Protein AF-A0A328RB94-F1 (afdb_monomer_lite)

Structure (mmCIF, N/CA/C/O backbone):
data_AF-A0A328RB94-F1
#
_entry.id   AF-A0A328RB94-F1
#
loop_
_atom_site.group_PDB
_atom_site.id
_atom_site.type_symbol
_atom_site.label_atom_id
_atom_site.label_alt_id
_atom_site.label_comp_id
_atom_site.label_asym_id
_atom_site.label_entity_id
_atom_site.label_seq_id
_atom_site.pdbx_PDB_ins_code
_atom_site.Cartn_x
_atom_site.Cartn_y
_atom_site.Cartn_z
_atom_site.occupancy
_atom_site.B_iso_or_equiv
_atom_site.auth_seq_id
_atom_site.auth_comp_id
_atom_site.auth_asym_id
_atom_site.auth_atom_id
_atom_site.pdbx_PDB_model_num
ATOM 1 N N . MET A 1 1 ? 29.620 -1.634 -15.155 1.00 72.38 1 MET A N 1
ATOM 2 C CA . MET A 1 1 ? 28.703 -1.106 -16.197 1.00 72.38 1 MET A CA 1
ATOM 3 C C . MET A 1 1 ? 28.059 -2.265 -16.939 1.00 72.38 1 MET A C 1
ATOM 5 O O . MET A 1 1 ? 28.656 -3.328 -17.018 1.00 72.38 1 MET A O 1
ATOM 9 N N . ALA A 1 2 ? 26.841 -2.088 -17.453 1.00 86.38 2 ALA A N 1
ATOM 10 C CA . ALA A 1 2 ? 26.249 -3.065 -18.361 1.00 86.38 2 ALA A CA 1
ATOM 11 C C . ALA A 1 2 ? 26.854 -2.904 -19.758 1.00 86.38 2 ALA A C 1
ATOM 13 O O . ALA A 1 2 ? 26.728 -1.837 -20.358 1.00 86.38 2 ALA A O 1
ATOM 14 N N . ASN A 1 3 ? 27.468 -3.961 -20.285 1.00 92.81 3 ASN A N 1
ATOM 15 C CA . ASN A 1 3 ? 28.155 -3.897 -21.577 1.00 92.81 3 ASN A CA 1
ATOM 16 C C . ASN A 1 3 ? 27.224 -4.268 -22.745 1.00 92.81 3 ASN A C 1
ATOM 18 O O . ASN A 1 3 ? 27.320 -3.693 -23.826 1.00 92.81 3 ASN A O 1
ATOM 22 N N . LYS A 1 4 ? 26.238 -5.144 -22.512 1.00 95.69 4 LYS A N 1
ATOM 23 C CA . LYS A 1 4 ? 25.234 -5.538 -23.513 1.00 95.69 4 LYS A CA 1
ATOM 24 C C . LYS A 1 4 ? 24.115 -4.493 -23.638 1.00 95.69 4 LYS A C 1
ATOM 26 O O . LYS A 1 4 ? 23.665 -3.933 -22.636 1.00 95.69 4 LYS A O 1
ATOM 31 N N . LYS A 1 5 ? 23.611 -4.277 -24.862 1.00 93.81 5 LYS A N 1
ATOM 32 C CA . LYS A 1 5 ? 22.514 -3.326 -25.155 1.00 93.81 5 LYS A CA 1
ATOM 33 C C . LYS A 1 5 ? 21.256 -3.610 -24.315 1.00 93.81 5 LYS A C 1
ATOM 35 O O . LYS A 1 5 ? 20.706 -2.687 -23.718 1.00 93.81 5 LYS A O 1
ATOM 40 N N . ALA A 1 6 ? 20.854 -4.880 -24.209 1.00 94.50 6 ALA A N 1
ATOM 41 C CA . ALA A 1 6 ? 19.707 -5.302 -23.396 1.00 94.50 6 ALA A CA 1
ATOM 42 C C . ALA A 1 6 ? 19.877 -4.914 -21.917 1.00 94.50 6 ALA A C 1
ATOM 44 O O . ALA A 1 6 ? 19.020 -4.254 -21.337 1.00 94.50 6 ALA A O 1
ATOM 45 N N . SER A 1 7 ? 21.048 -5.192 -21.343 1.00 95.62 7 SER A N 1
ATOM 46 C CA . SER A 1 7 ? 21.347 -4.885 -19.945 1.00 95.62 7 SER A CA 1
ATOM 47 C C . SER A 1 7 ? 21.336 -3.377 -19.647 1.00 95.62 7 SER A C 1
ATOM 49 O O . SER A 1 7 ? 20.849 -2.963 -18.596 1.00 95.62 7 SER A O 1
ATOM 51 N N . LYS A 1 8 ? 21.810 -2.526 -20.574 1.00 95.50 8 LYS A N 1
ATOM 52 C CA . LYS A 1 8 ? 21.703 -1.059 -20.434 1.00 95.50 8 LYS A CA 1
ATOM 53 C C . LYS A 1 8 ? 20.234 -0.609 -20.382 1.00 95.50 8 LYS A C 1
ATOM 55 O O . LYS A 1 8 ? 19.877 0.218 -19.544 1.00 95.50 8 LYS A O 1
ATOM 60 N N . LYS A 1 9 ? 19.368 -1.191 -21.221 1.00 95.25 9 LYS A N 1
ATOM 61 C CA . LYS A 1 9 ? 17.916 -0.928 -21.227 1.00 95.25 9 LYS A CA 1
ATOM 62 C C . LYS A 1 9 ? 17.251 -1.366 -19.918 1.00 95.25 9 LYS A C 1
ATOM 64 O O . LYS A 1 9 ? 16.439 -0.619 -19.366 1.00 95.25 9 LYS A O 1
ATOM 69 N N . ASP A 1 10 ? 17.620 -2.530 -19.392 1.00 96.50 10 ASP A N 1
ATOM 70 C CA . ASP A 1 10 ? 17.064 -3.042 -18.137 1.00 96.50 10 ASP A CA 1
ATOM 71 C C . ASP A 1 10 ? 17.434 -2.166 -16.938 1.00 96.50 10 ASP A C 1
ATOM 73 O O . ASP A 1 10 ? 16.578 -1.898 -16.096 1.00 96.50 10 ASP A O 1
ATOM 77 N N . ILE A 1 11 ? 18.656 -1.622 -16.889 1.00 96.31 11 ILE A N 1
ATOM 78 C CA . ILE A 1 11 ? 19.058 -0.656 -15.851 1.00 96.31 11 ILE A CA 1
ATOM 79 C C . ILE A 1 11 ? 18.133 0.568 -15.850 1.00 96.31 11 ILE A C 1
ATOM 81 O O . ILE A 1 11 ? 17.661 0.985 -14.788 1.00 96.31 11 ILE A O 1
ATOM 85 N N . LEU A 1 12 ? 17.825 1.127 -17.023 1.00 95.38 12 LEU A N 1
ATOM 86 C CA . LEU A 1 12 ? 16.935 2.288 -17.141 1.00 95.38 12 LEU A CA 1
ATOM 87 C C . LEU A 1 12 ? 15.505 1.957 -16.689 1.00 95.38 12 LEU A C 1
ATOM 89 O O . LEU A 1 12 ? 14.898 2.716 -15.925 1.00 95.38 12 LEU A O 1
ATOM 93 N N . LYS A 1 13 ? 14.978 0.797 -17.103 1.00 96.81 13 LYS A N 1
ATOM 94 C CA . LYS A 1 13 ? 13.655 0.306 -16.683 1.00 96.81 13 LYS A CA 1
ATOM 95 C C . LYS A 1 13 ? 13.599 0.087 -15.170 1.00 96.81 13 LYS A C 1
ATOM 97 O O . LYS A 1 13 ? 12.655 0.531 -14.513 1.00 96.81 13 LYS A O 1
ATOM 102 N N . ASN A 1 14 ? 14.628 -0.534 -14.604 1.00 96.75 14 ASN A N 1
ATOM 103 C CA . ASN A 1 14 ? 14.733 -0.799 -13.175 1.00 96.75 14 ASN A CA 1
ATOM 104 C C . ASN A 1 14 ? 14.826 0.494 -12.368 1.00 96.75 14 ASN A C 1
ATOM 106 O O . ASN A 1 14 ? 14.142 0.610 -11.354 1.00 96.75 14 ASN A O 1
ATOM 110 N N . LYS A 1 15 ? 15.587 1.496 -12.829 1.00 97.06 15 LYS A N 1
ATOM 111 C CA . LYS A 1 15 ? 15.660 2.813 -12.177 1.00 97.06 15 LYS A CA 1
ATOM 112 C C . LYS A 1 15 ? 14.282 3.479 -12.120 1.00 97.06 15 LYS A C 1
ATOM 114 O O . LYS A 1 15 ? 13.854 3.896 -11.045 1.00 97.06 15 LYS A O 1
ATOM 119 N N . ARG A 1 16 ? 13.548 3.491 -13.238 1.00 96.69 16 ARG A N 1
ATOM 120 C CA . ARG A 1 16 ? 12.176 4.026 -13.311 1.00 96.69 16 ARG A CA 1
ATOM 121 C C . ARG A 1 16 ? 11.228 3.305 -12.348 1.00 96.69 16 ARG A C 1
ATOM 123 O O . ARG A 1 16 ? 10.541 3.942 -11.549 1.00 96.69 16 ARG A O 1
ATOM 130 N N . ASN A 1 17 ? 11.222 1.974 -12.388 1.00 96.81 17 ASN A N 1
ATOM 131 C CA . ASN A 1 17 ? 10.361 1.156 -11.535 1.00 96.81 17 ASN A CA 1
ATOM 132 C C . ASN A 1 17 ? 10.719 1.302 -10.052 1.00 96.81 17 ASN A C 1
ATOM 134 O O . ASN A 1 17 ? 9.825 1.367 -9.210 1.00 96.81 17 ASN A O 1
ATOM 138 N N . ARG A 1 18 ? 12.014 1.400 -9.727 1.00 97.69 18 ARG A N 1
ATOM 139 C CA . ARG A 1 18 ? 12.504 1.619 -8.365 1.00 97.69 18 ARG A CA 1
ATOM 140 C C . ARG A 1 18 ? 11.975 2.929 -7.802 1.00 97.69 18 ARG A C 1
ATOM 142 O O . ARG A 1 18 ? 11.403 2.898 -6.720 1.00 97.69 18 ARG A O 1
ATOM 149 N N . ILE A 1 19 ? 12.105 4.040 -8.530 1.00 97.31 19 ILE A N 1
ATOM 150 C CA . ILE A 1 19 ? 11.619 5.358 -8.083 1.00 97.31 19 ILE A CA 1
ATOM 151 C C . ILE A 1 19 ? 10.116 5.296 -7.783 1.00 97.31 19 ILE A C 1
ATOM 153 O O . ILE A 1 19 ? 9.685 5.653 -6.686 1.00 97.31 19 ILE A O 1
ATOM 157 N N . ARG A 1 20 ? 9.328 4.734 -8.711 1.00 96.19 20 ARG A N 1
ATOM 158 C CA . ARG A 1 20 ? 7.883 4.546 -8.526 1.00 96.19 20 ARG A CA 1
ATOM 159 C C . ARG A 1 20 ? 7.572 3.714 -7.279 1.00 96.19 20 ARG A C 1
ATOM 161 O O . ARG A 1 20 ? 6.756 4.106 -6.450 1.00 96.19 20 ARG A O 1
ATOM 168 N N . ASN A 1 21 ? 8.227 2.564 -7.134 1.00 97.12 21 ASN A N 1
ATOM 169 C CA . ASN A 1 21 ? 7.969 1.634 -6.038 1.00 97.12 21 ASN A CA 1
ATOM 170 C C . ASN A 1 21 ? 8.377 2.213 -4.682 1.00 97.12 21 ASN A C 1
ATOM 172 O O . ASN A 1 21 ? 7.671 1.993 -3.701 1.00 97.12 21 ASN A O 1
ATOM 176 N N . VAL A 1 22 ? 9.486 2.953 -4.621 1.00 97.25 22 VAL A N 1
ATOM 177 C CA . VAL A 1 22 ? 9.945 3.629 -3.403 1.00 97.25 22 VAL A CA 1
ATOM 178 C C . VAL A 1 22 ? 8.916 4.658 -2.951 1.00 97.25 22 VAL A C 1
ATOM 180 O O . VAL A 1 22 ? 8.508 4.602 -1.797 1.00 97.25 22 VAL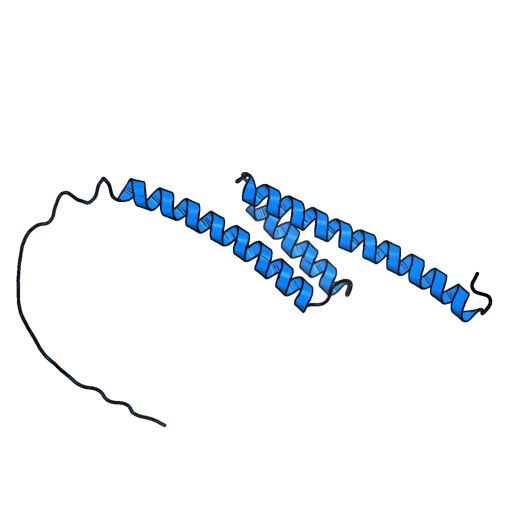 A O 1
ATOM 183 N N . HIS A 1 23 ? 8.433 5.512 -3.857 1.00 96.25 23 HIS A N 1
ATOM 184 C CA . HIS A 1 23 ? 7.435 6.537 -3.544 1.00 96.25 23 HIS A CA 1
ATOM 185 C C . HIS A 1 23 ? 6.147 5.948 -2.948 1.00 96.25 23 HIS A C 1
ATOM 187 O O . HIS A 1 23 ? 5.698 6.343 -1.877 1.00 96.25 23 HIS A O 1
ATOM 193 N N . PHE A 1 24 ? 5.551 4.946 -3.596 1.00 96.88 24 PHE A N 1
ATOM 194 C CA . PHE A 1 24 ? 4.315 4.353 -3.076 1.00 96.88 24 PHE A CA 1
ATOM 195 C C . PHE A 1 24 ? 4.537 3.546 -1.791 1.00 96.88 24 PHE A C 1
ATOM 197 O O . PHE A 1 24 ? 3.687 3.572 -0.901 1.00 96.88 24 PHE A O 1
ATOM 204 N N . LYS A 1 25 ? 5.679 2.855 -1.657 1.00 96.19 25 LYS A N 1
ATOM 205 C CA . LYS A 1 25 ? 6.023 2.146 -0.416 1.00 96.19 25 LYS A CA 1
ATOM 206 C C . LYS A 1 25 ? 6.245 3.116 0.743 1.00 96.19 25 LYS A C 1
ATOM 208 O O . LYS A 1 25 ? 5.803 2.807 1.847 1.00 96.19 25 LYS A O 1
ATOM 213 N N . SER A 1 26 ? 6.910 4.250 0.522 1.00 97.50 26 SER A N 1
ATOM 214 C CA . SER A 1 26 ? 7.141 5.247 1.570 1.00 97.50 26 SER A CA 1
ATOM 215 C C . SER A 1 26 ? 5.831 5.897 1.997 1.00 97.50 26 SER A C 1
ATOM 217 O O . SER A 1 26 ? 5.538 5.903 3.187 1.00 97.50 26 SER A O 1
ATOM 219 N N . LEU A 1 27 ? 4.987 6.319 1.049 1.00 96.56 27 LEU A N 1
ATOM 220 C CA . LEU A 1 27 ? 3.659 6.857 1.349 1.00 96.56 27 LEU A CA 1
ATOM 221 C C . LEU A 1 27 ? 2.818 5.884 2.177 1.00 96.56 27 LEU A C 1
ATOM 223 O O . LEU A 1 27 ? 2.303 6.261 3.226 1.00 96.56 27 LEU A O 1
ATOM 227 N N . MET A 1 28 ? 2.729 4.623 1.746 1.00 96.75 28 MET A N 1
ATOM 228 C CA . MET A 1 28 ? 1.990 3.588 2.469 1.00 96.75 28 MET A CA 1
ATOM 229 C C . MET A 1 28 ? 2.518 3.415 3.898 1.00 96.75 28 MET A C 1
ATOM 231 O O . MET A 1 28 ? 1.734 3.437 4.845 1.00 96.75 28 MET A O 1
ATOM 235 N N . LYS A 1 29 ? 3.839 3.268 4.071 1.00 96.38 29 LYS A N 1
ATOM 236 C CA . LYS A 1 29 ? 4.461 3.110 5.395 1.00 96.38 29 LYS A CA 1
ATOM 237 C C . LYS A 1 29 ? 4.197 4.318 6.294 1.00 96.38 29 LYS A C 1
ATOM 239 O O . LYS A 1 29 ? 3.829 4.135 7.450 1.00 96.38 29 LYS A O 1
ATOM 244 N N . SER A 1 30 ? 4.325 5.531 5.761 1.00 97.69 30 SER A N 1
ATOM 245 C CA . SER A 1 30 ? 4.065 6.768 6.498 1.00 97.69 30 SER A CA 1
ATOM 246 C C . SER A 1 30 ? 2.603 6.885 6.924 1.00 97.69 30 SER A C 1
ATOM 248 O O . SER A 1 30 ? 2.332 7.238 8.067 1.00 97.69 30 SER A O 1
ATOM 250 N N . SER A 1 31 ? 1.647 6.554 6.049 1.00 96.06 31 SER A N 1
ATOM 251 C CA . SER A 1 31 ? 0.221 6.552 6.401 1.00 96.06 31 SER A CA 1
ATOM 252 C C . SER A 1 31 ? -0.109 5.518 7.478 1.00 96.06 31 SER A C 1
ATOM 254 O O . SER A 1 31 ? -0.868 5.823 8.392 1.00 96.06 31 SER A O 1
ATOM 256 N N . ILE A 1 32 ? 0.479 4.319 7.399 1.00 96.06 32 ILE A N 1
ATOM 257 C C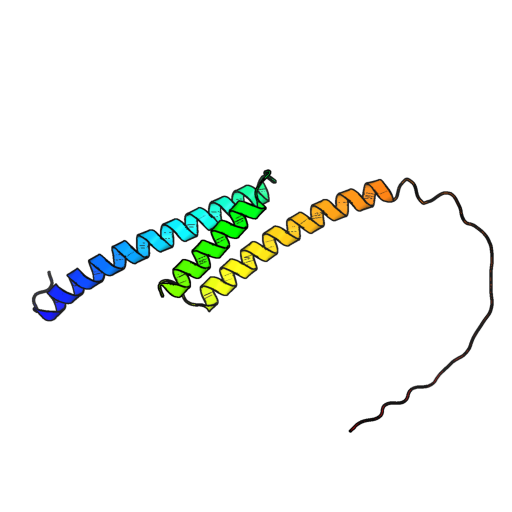A . ILE A 1 32 ? 0.304 3.275 8.420 1.00 96.06 32 ILE A CA 1
ATOM 258 C C . ILE A 1 32 ? 0.861 3.742 9.765 1.00 96.06 32 ILE A C 1
ATOM 260 O O . ILE A 1 32 ? 0.173 3.603 10.771 1.00 96.06 32 ILE A O 1
ATOM 264 N N . LYS A 1 33 ? 2.067 4.325 9.783 1.00 95.62 33 LYS A N 1
ATOM 265 C CA . LYS A 1 33 ? 2.682 4.839 11.012 1.00 95.62 33 LYS A CA 1
ATOM 266 C C . LYS A 1 33 ? 1.796 5.904 11.665 1.00 95.62 33 LYS A C 1
ATOM 268 O O . LYS A 1 33 ? 1.388 5.726 12.800 1.00 95.62 33 LYS A O 1
ATOM 273 N N . LYS A 1 34 ? 1.366 6.915 10.900 1.00 94.25 34 LYS A N 1
ATOM 274 C CA . LYS A 1 34 ? 0.446 7.962 11.384 1.00 94.25 34 LYS A CA 1
ATOM 275 C C . LYS A 1 34 ? -0.854 7.395 11.962 1.00 94.25 34 LYS A C 1
ATOM 277 O O . LYS A 1 34 ? -1.345 7.887 12.971 1.00 94.25 34 LYS A O 1
ATOM 282 N N . ALA A 1 35 ? -1.423 6.370 11.324 1.00 93.50 35 ALA A N 1
ATOM 283 C CA . ALA A 1 35 ? -2.631 5.724 11.826 1.00 93.50 35 ALA A CA 1
ATOM 284 C C . ALA A 1 35 ? -2.377 5.008 13.161 1.00 93.50 35 ALA A C 1
ATOM 286 O O . ALA A 1 35 ? -3.171 5.167 14.084 1.00 93.50 35 ALA A O 1
ATOM 287 N N . ILE A 1 36 ? -1.271 4.269 13.282 1.00 92.88 36 ILE A N 1
ATOM 288 C CA . ILE A 1 36 ? -0.877 3.592 14.526 1.00 92.88 36 ILE A CA 1
ATOM 289 C C . ILE A 1 36 ? -0.658 4.612 15.647 1.00 92.88 36 ILE A C 1
ATOM 291 O O . ILE A 1 36 ? -1.291 4.485 16.691 1.00 92.88 36 ILE A O 1
ATOM 295 N N . ASP A 1 37 ? 0.128 5.656 15.390 1.00 92.69 37 ASP A N 1
ATOM 296 C CA . ASP A 1 37 ? 0.425 6.706 16.368 1.00 92.69 37 ASP A CA 1
ATOM 297 C C . ASP A 1 37 ? -0.880 7.373 16.856 1.00 92.69 37 ASP A C 1
ATOM 299 O O . ASP A 1 37 ? -1.102 7.539 18.052 1.00 92.69 37 ASP A O 1
ATOM 303 N N . SER A 1 38 ? -1.825 7.661 15.948 1.00 90.81 38 SER A N 1
ATOM 304 C CA . SER A 1 38 ? -3.127 8.248 16.315 1.00 90.81 38 SER A CA 1
ATOM 305 C C . SER A 1 38 ? -4.020 7.324 17.155 1.00 90.81 38 SER A C 1
ATOM 307 O O . SER A 1 38 ? -4.807 7.798 17.979 1.00 90.81 38 SER A O 1
ATOM 309 N N . ILE A 1 39 ? -3.914 6.007 16.942 1.00 89.12 39 ILE A N 1
ATOM 310 C CA . ILE A 1 39 ? -4.649 4.990 17.700 1.00 89.12 39 ILE A CA 1
ATOM 311 C C . ILE A 1 39 ? -4.081 4.887 19.120 1.00 89.12 39 ILE A C 1
ATOM 313 O O . ILE A 1 39 ? -4.854 4.768 20.072 1.00 89.12 39 ILE A O 1
ATOM 317 N N . GLU A 1 40 ? -2.757 4.948 19.256 1.00 88.19 40 GLU A N 1
ATOM 318 C CA . GLU A 1 40 ? -2.041 4.871 20.532 1.00 88.19 40 GLU A CA 1
ATOM 319 C C . GLU A 1 40 ? -2.245 6.149 21.362 1.00 88.19 40 GLU A C 1
ATOM 321 O O . GLU A 1 40 ? -2.613 6.069 22.532 1.00 88.19 40 GLU A O 1
ATOM 326 N N . SER A 1 41 ? -2.150 7.329 20.741 1.00 88.19 41 SER A N 1
ATOM 327 C CA . SER A 1 41 ? -2.379 8.625 21.400 1.00 88.19 41 SER A CA 1
ATOM 328 C C . SER A 1 41 ? -3.857 8.994 21.608 1.00 88.19 41 SER A C 1
ATOM 330 O O . SER A 1 41 ? -4.137 10.052 22.161 1.00 88.19 41 SER A O 1
ATOM 332 N N . LYS A 1 42 ? -4.814 8.161 21.168 1.00 85.31 42 LYS A N 1
ATOM 333 C CA . LYS A 1 42 ? -6.274 8.371 21.320 1.00 85.31 42 LYS A CA 1
ATOM 334 C C . LYS A 1 42 ? -6.783 9.729 20.803 1.00 85.31 42 LYS A C 1
ATOM 336 O O . LYS A 1 42 ? -7.751 10.266 21.332 1.00 85.31 42 LYS A O 1
ATOM 341 N N . GLN A 1 43 ? -6.172 10.239 19.736 1.00 84.00 43 GLN A N 1
ATOM 342 C CA . GLN A 1 43 ? -6.506 11.543 19.156 1.00 84.00 43 GLN A CA 1
ATOM 343 C C . GLN A 1 43 ? -7.902 11.566 18.513 1.00 84.00 43 GLN A C 1
ATOM 345 O O . GLN A 1 43 ? -8.389 10.556 17.978 1.00 84.00 43 GLN A O 1
ATOM 350 N N . GLU A 1 44 ? -8.528 12.742 18.513 1.00 78.56 44 GLU A N 1
ATOM 351 C CA . GLU A 1 44 ? -9.748 13.003 17.751 1.00 78.56 44 GLU A CA 1
ATOM 352 C C . GLU A 1 44 ? -9.438 12.932 16.242 1.00 78.56 44 GLU A C 1
ATOM 354 O O . GLU A 1 44 ? -8.389 13.369 15.774 1.00 78.56 44 GLU A O 1
ATOM 359 N N . GLY A 1 45 ? -10.298 12.275 15.457 1.00 83.12 45 GLY A N 1
ATOM 360 C CA . GLY A 1 45 ? -10.066 12.075 14.017 1.00 83.12 45 GLY A CA 1
ATOM 361 C C . GLY A 1 45 ? -9.224 10.848 13.622 1.00 83.12 45 GLY A C 1
ATOM 362 O O . GLY A 1 45 ? -9.014 10.616 12.427 1.00 83.12 45 GLY A O 1
ATOM 363 N N . ARG A 1 46 ? -8.815 9.993 14.574 1.00 87.06 46 ARG A N 1
ATOM 364 C CA . ARG A 1 46 ? -8.118 8.712 14.299 1.00 87.06 46 ARG A CA 1
ATOM 365 C C . ARG A 1 46 ? -8.808 7.831 13.248 1.00 87.06 46 ARG A C 1
ATOM 367 O O . ARG A 1 46 ? -8.145 7.168 12.455 1.00 87.06 46 ARG A O 1
ATOM 374 N N . GLU A 1 47 ? -10.138 7.855 13.176 1.00 88.06 47 GLU A N 1
ATOM 375 C CA . GLU A 1 47 ? -10.902 7.073 12.193 1.00 88.06 47 GLU A CA 1
ATOM 376 C C . GLU A 1 47 ? -10.611 7.500 10.748 1.00 88.06 47 GLU A C 1
ATOM 378 O O . GLU A 1 47 ? -10.469 6.653 9.862 1.00 88.06 47 GLU A O 1
ATOM 383 N N . ASN A 1 48 ? -10.444 8.803 10.511 1.00 91.75 48 ASN A N 1
ATOM 384 C CA . ASN A 1 48 ? -10.108 9.333 9.194 1.00 91.75 48 ASN A CA 1
ATOM 385 C C . ASN A 1 48 ? -8.687 8.933 8.788 1.00 91.75 48 ASN A C 1
ATOM 387 O O . ASN A 1 48 ? -8.468 8.504 7.654 1.00 91.75 48 ASN A O 1
ATOM 391 N N . LEU A 1 49 ? -7.733 8.985 9.721 1.00 92.25 49 LEU A N 1
ATOM 392 C CA . LEU A 1 49 ? -6.352 8.557 9.477 1.00 92.25 49 LEU A CA 1
ATOM 393 C C . LEU A 1 49 ? -6.267 7.064 9.138 1.00 92.25 49 LEU A C 1
ATOM 395 O O . LEU A 1 49 ? -5.571 6.682 8.194 1.00 92.25 49 LEU A O 1
ATOM 399 N N . VAL A 1 50 ? -7.040 6.224 9.832 1.00 93.19 50 VAL A N 1
ATOM 400 C CA . VAL A 1 50 ? -7.148 4.792 9.520 1.00 93.19 50 VAL A CA 1
ATOM 401 C C . VAL A 1 50 ? -7.742 4.574 8.127 1.00 93.19 50 VAL A C 1
ATOM 403 O O . VAL A 1 50 ? -7.190 3.798 7.346 1.00 93.19 50 VAL A O 1
ATOM 406 N N . ARG A 1 51 ? -8.815 5.288 7.762 1.00 94.06 51 ARG A N 1
ATOM 407 C CA . ARG A 1 51 ? -9.410 5.207 6.413 1.00 94.06 51 ARG A CA 1
ATOM 408 C C . ARG A 1 51 ? -8.412 5.604 5.323 1.00 94.06 51 ARG A C 1
ATOM 410 O O . ARG A 1 51 ? -8.322 4.928 4.298 1.00 94.06 51 ARG A O 1
ATOM 417 N N . ILE A 1 52 ? -7.626 6.659 5.548 1.00 95.44 52 ILE A N 1
ATOM 418 C CA . ILE A 1 52 ? -6.569 7.089 4.623 1.00 95.44 52 ILE A CA 1
ATOM 419 C C . ILE A 1 52 ? -5.504 5.997 4.475 1.00 95.44 52 ILE A C 1
ATOM 421 O O . ILE A 1 52 ? -5.109 5.684 3.350 1.00 95.44 52 ILE A O 1
ATOM 425 N N . ALA A 1 53 ? -5.066 5.384 5.578 1.00 95.81 53 ALA A N 1
ATOM 426 C CA . ALA A 1 53 ? -4.088 4.300 5.541 1.00 95.81 53 ALA A CA 1
ATOM 427 C C . ALA A 1 53 ? -4.603 3.087 4.748 1.00 95.81 53 ALA A C 1
ATOM 429 O O . ALA A 1 53 ? -3.889 2.582 3.880 1.00 95.81 53 ALA A O 1
ATOM 430 N N . LEU A 1 54 ? -5.857 2.671 4.966 1.00 95.81 54 LEU A N 1
ATOM 431 C CA . LEU A 1 54 ? -6.492 1.588 4.205 1.00 95.81 54 LEU A CA 1
ATOM 432 C C . LEU A 1 54 ? -6.545 1.906 2.704 1.00 95.81 54 LEU A C 1
ATOM 434 O O . LEU A 1 54 ? -6.105 1.098 1.885 1.00 95.81 54 LEU A O 1
ATOM 438 N N . LYS A 1 55 ? -6.971 3.125 2.345 1.00 96.56 55 LYS A N 1
ATOM 439 C CA . LYS A 1 55 ? -7.005 3.589 0.950 1.00 96.56 55 LYS A CA 1
ATOM 440 C C . LYS A 1 55 ? -5.624 3.538 0.297 1.00 96.56 55 LYS A C 1
ATOM 442 O O . LYS A 1 55 ? -5.518 3.179 -0.874 1.00 96.56 55 LYS A O 1
ATOM 447 N N . GLN A 1 56 ? -4.561 3.894 1.022 1.00 96.88 56 GLN A N 1
ATOM 448 C CA . GLN A 1 56 ? -3.205 3.821 0.477 1.00 96.88 56 GLN A CA 1
ATOM 449 C C . GLN A 1 56 ? -2.716 2.384 0.304 1.00 96.88 56 GLN A C 1
ATOM 451 O O . GLN A 1 56 ? -2.121 2.084 -0.730 1.00 96.88 56 GLN A O 1
ATOM 456 N N . ILE A 1 57 ? -3.017 1.483 1.243 1.00 96.56 57 ILE A N 1
ATOM 457 C CA . ILE A 1 57 ? -2.700 0.055 1.093 1.00 96.56 57 ILE A CA 1
ATOM 458 C C . ILE A 1 57 ? -3.334 -0.482 -0.196 1.00 96.56 57 ILE A C 1
ATOM 460 O O . ILE A 1 57 ? -2.628 -1.034 -1.041 1.00 96.56 57 ILE A O 1
ATOM 464 N N . ASP A 1 58 ? -4.623 -0.235 -0.413 1.00 96.06 58 ASP A N 1
ATOM 465 C CA . ASP A 1 58 ? -5.328 -0.755 -1.588 1.00 96.06 58 ASP A CA 1
ATOM 466 C C . ASP A 1 58 ? -4.842 -0.124 -2.901 1.00 96.06 58 ASP A C 1
ATOM 468 O O . ASP A 1 58 ? -4.671 -0.823 -3.903 1.00 96.06 58 ASP A O 1
ATOM 472 N N . LYS A 1 59 ? -4.487 1.168 -2.892 1.00 96.19 59 LYS A N 1
ATOM 473 C CA . LYS A 1 59 ? -3.816 1.814 -4.033 1.00 96.19 59 LYS A CA 1
ATOM 474 C C . LYS A 1 59 ? -2.469 1.169 -4.362 1.00 96.19 59 LYS A C 1
ATOM 476 O O . LYS A 1 59 ? -2.133 1.012 -5.532 1.00 96.19 59 LYS A O 1
ATOM 481 N N . THR A 1 60 ? -1.673 0.789 -3.364 1.00 96.69 60 THR A N 1
ATOM 482 C CA . THR A 1 60 ? -0.388 0.121 -3.635 1.00 96.69 60 THR A CA 1
ATOM 483 C C . THR A 1 60 ? -0.553 -1.296 -4.188 1.00 96.69 60 THR A C 1
ATOM 485 O O . THR A 1 60 ? 0.278 -1.727 -4.994 1.00 96.69 60 THR A O 1
ATOM 488 N N . VAL A 1 61 ? -1.641 -1.989 -3.824 1.00 97.56 61 VAL A N 1
ATOM 489 C CA . VAL A 1 61 ? -2.019 -3.291 -4.400 1.00 97.56 61 VAL A CA 1
ATOM 490 C C . VAL A 1 61 ? -2.451 -3.138 -5.850 1.00 97.56 61 VAL A C 1
ATOM 492 O O . VAL A 1 61 ? -1.942 -3.860 -6.700 1.00 97.56 61 VAL A O 1
ATOM 495 N N . SER A 1 62 ? -3.332 -2.180 -6.161 1.00 96.69 62 SER A N 1
ATOM 496 C CA . SER A 1 62 ? -3.805 -1.975 -7.538 1.00 96.69 62 SER A CA 1
ATOM 497 C C . SER A 1 62 ? -2.677 -1.564 -8.485 1.00 96.69 62 SER A C 1
ATOM 499 O O . SER A 1 62 ? -2.692 -1.894 -9.666 1.00 96.69 62 SER A O 1
ATOM 501 N N . LYS A 1 63 ? -1.638 -0.900 -7.964 1.00 94.88 63 LYS A N 1
ATOM 502 C CA . LYS A 1 63 ? -0.404 -0.612 -8.707 1.00 94.88 63 LYS A CA 1
ATOM 503 C C . LYS A 1 63 ? 0.557 -1.807 -8.808 1.00 94.88 63 LYS A C 1
ATOM 505 O O . LYS A 1 63 ? 1.594 -1.649 -9.451 1.00 94.88 63 LYS A O 1
ATOM 510 N N . GLY A 1 64 ? 0.263 -2.954 -8.193 1.00 96.19 64 GLY A N 1
ATOM 511 C CA . GLY A 1 64 ? 1.076 -4.175 -8.241 1.00 96.19 64 GLY A CA 1
ATOM 512 C C . GLY A 1 64 ? 2.390 -4.101 -7.456 1.00 96.19 64 GLY A C 1
ATOM 513 O O . GLY A 1 64 ? 3.332 -4.824 -7.760 1.00 96.19 64 GLY A O 1
ATOM 514 N N . ILE A 1 65 ? 2.503 -3.190 -6.483 1.00 96.44 65 ILE A N 1
ATOM 515 C CA . ILE A 1 65 ? 3.763 -2.939 -5.753 1.00 96.44 65 ILE A CA 1
ATOM 516 C C . ILE A 1 65 ? 3.909 -3.876 -4.548 1.00 96.44 65 ILE A C 1
ATOM 518 O O . ILE A 1 65 ? 5.027 -4.227 -4.160 1.00 96.44 65 ILE A O 1
ATOM 522 N N . ILE A 1 66 ? 2.781 -4.274 -3.955 1.00 95.88 66 ILE A N 1
ATOM 523 C CA . ILE A 1 66 ? 2.700 -5.263 -2.880 1.00 95.88 66 ILE A CA 1
ATOM 524 C C . ILE A 1 66 ? 1.700 -6.357 -3.255 1.00 95.88 66 ILE A C 1
ATOM 526 O O . ILE A 1 66 ? 0.716 -6.108 -3.949 1.00 95.88 66 ILE A O 1
ATOM 530 N N . HIS A 1 67 ? 1.937 -7.571 -2.764 1.00 97.56 67 HIS A N 1
ATOM 531 C CA . HIS A 1 67 ? 1.026 -8.690 -2.978 1.00 97.56 67 HIS A CA 1
ATOM 532 C C . HIS A 1 67 ? -0.244 -8.558 -2.121 1.00 97.56 67 HIS A C 1
ATOM 534 O O . HIS A 1 67 ? -0.195 -8.049 -0.995 1.00 97.56 67 HIS A O 1
ATOM 540 N N . LYS A 1 68 ? -1.364 -9.108 -2.611 1.00 97.19 68 LYS A N 1
ATOM 541 C CA . LYS A 1 68 ? -2.670 -9.105 -1.925 1.00 97.19 68 LYS A CA 1
ATOM 542 C C . LYS A 1 68 ? -2.604 -9.652 -0.495 1.00 97.19 68 LYS A C 1
ATOM 544 O O . LYS A 1 68 ? -3.189 -9.070 0.410 1.00 97.19 68 LYS A O 1
ATOM 549 N N . ASN A 1 69 ? -1.801 -10.691 -0.258 1.00 97.75 69 ASN A N 1
ATOM 550 C CA . ASN A 1 69 ? -1.648 -11.279 1.080 1.00 97.75 69 ASN A CA 1
ATOM 551 C C . ASN A 1 69 ? -0.874 -10.357 2.030 1.00 97.75 69 ASN A C 1
ATOM 553 O O . ASN A 1 69 ? -1.172 -10.291 3.220 1.00 97.75 69 ASN A O 1
ATOM 557 N N . SER A 1 70 ? 0.116 -9.620 1.522 1.00 96.56 70 SER A N 1
ATOM 558 C CA . SER A 1 70 ? 0.838 -8.632 2.329 1.00 96.56 70 SER A CA 1
ATOM 559 C C . SER A 1 70 ? -0.083 -7.473 2.705 1.00 96.56 70 SER A C 1
ATOM 561 O O . SER A 1 70 ? -0.108 -7.069 3.862 1.00 96.56 70 SER A O 1
ATOM 563 N N . ALA A 1 71 ? -0.915 -7.009 1.772 1.00 97.25 71 ALA A N 1
ATOM 564 C CA . ALA A 1 71 ? -1.944 -6.017 2.064 1.00 97.25 71 ALA A CA 1
ATOM 565 C C . ALA A 1 71 ? -2.985 -6.523 3.073 1.00 97.25 71 ALA A C 1
ATOM 567 O O . ALA A 1 71 ? -3.315 -5.809 4.014 1.00 97.25 71 ALA A O 1
ATOM 568 N N . ALA A 1 72 ? -3.464 -7.763 2.929 1.00 97.00 72 ALA A N 1
ATOM 569 C CA . ALA A 1 72 ? -4.403 -8.377 3.866 1.00 97.00 72 ALA A CA 1
ATOM 570 C C . ALA A 1 72 ? -3.830 -8.451 5.292 1.00 97.00 72 ALA A C 1
ATOM 572 O O . ALA A 1 72 ? -4.515 -8.091 6.249 1.00 97.00 72 ALA A O 1
ATOM 573 N N . ARG A 1 73 ? -2.550 -8.827 5.433 1.00 96.44 73 ARG A N 1
ATOM 574 C CA . ARG A 1 73 ? -1.841 -8.829 6.723 1.00 96.44 73 ARG A CA 1
ATOM 575 C C . ARG A 1 73 ? -1.782 -7.437 7.353 1.00 96.44 73 ARG A C 1
ATOM 577 O O . ARG A 1 73 ? -2.103 -7.294 8.531 1.00 96.44 73 ARG A O 1
ATOM 584 N N . LEU A 1 74 ? -1.438 -6.410 6.573 1.00 95.56 74 LEU A N 1
ATOM 585 C CA . LEU A 1 74 ? -1.393 -5.022 7.053 1.00 95.56 74 LEU A CA 1
ATOM 586 C C . LEU A 1 74 ? -2.778 -4.519 7.488 1.00 95.56 74 LEU A C 1
ATOM 588 O O . LEU A 1 74 ? -2.908 -3.940 8.566 1.00 95.56 74 LEU A O 1
ATOM 592 N N . LYS A 1 75 ? -3.821 -4.797 6.696 1.00 95.19 75 LYS A N 1
ATOM 593 C CA . LYS A 1 75 ? -5.209 -4.441 7.027 1.00 95.19 75 LYS A CA 1
ATOM 594 C C . LYS A 1 75 ? -5.684 -5.136 8.305 1.00 95.19 75 LYS A C 1
ATOM 596 O O . LYS A 1 75 ? -6.235 -4.481 9.185 1.00 95.19 75 LYS A O 1
ATOM 601 N N . SER A 1 76 ? -5.408 -6.434 8.445 1.00 94.81 76 SER A N 1
ATOM 602 C CA . SER A 1 76 ? -5.739 -7.201 9.652 1.00 94.81 76 SER A CA 1
ATOM 603 C C . SER A 1 76 ? -5.017 -6.662 10.891 1.00 94.81 76 SER A C 1
ATOM 605 O O . SER A 1 76 ? -5.640 -6.491 11.935 1.00 94.81 76 SER A O 1
ATOM 607 N N . SER A 1 77 ? -3.726 -6.336 10.778 1.00 93.38 77 SER A N 1
ATOM 608 C CA . SER A 1 77 ? -2.943 -5.775 11.886 1.00 93.38 77 SER A CA 1
ATOM 609 C C . SER A 1 77 ? -3.506 -4.433 12.371 1.00 93.38 77 SER A C 1
ATOM 611 O O . SER A 1 77 ? -3.729 -4.263 13.571 1.00 93.38 77 SER A O 1
ATOM 613 N N . LEU A 1 78 ? -3.824 -3.515 11.449 1.00 91.69 78 LEU A N 1
ATOM 614 C CA . LEU A 1 78 ? -4.452 -2.232 11.785 1.00 91.69 78 LEU A CA 1
ATOM 615 C C . LEU A 1 78 ? -5.826 -2.412 12.440 1.00 91.69 78 LEU A C 1
ATOM 617 O O . LEU A 1 78 ? -6.126 -1.753 13.436 1.00 91.69 78 LEU A O 1
ATOM 621 N N . ALA A 1 79 ? -6.647 -3.324 11.914 1.00 91.19 79 ALA A N 1
ATOM 622 C CA . ALA A 1 79 ? -7.961 -3.610 12.475 1.00 91.19 79 ALA A CA 1
ATOM 623 C C . ALA A 1 79 ? -7.857 -4.136 13.913 1.00 91.19 79 ALA A C 1
ATOM 625 O O . ALA A 1 79 ? -8.533 -3.619 14.801 1.00 91.19 79 ALA A O 1
ATOM 626 N N . LYS A 1 80 ? -6.961 -5.100 14.166 1.00 90.38 80 LYS A N 1
ATOM 627 C CA . LYS A 1 80 ? -6.729 -5.659 15.506 1.00 90.38 80 LYS A CA 1
ATOM 628 C C . LYS A 1 80 ? -6.364 -4.570 16.514 1.00 90.38 80 LYS A C 1
ATOM 630 O O . LYS A 1 80 ? -7.022 -4.473 17.549 1.00 90.38 80 LYS A O 1
ATOM 635 N N . LYS A 1 81 ? -5.401 -3.704 16.183 1.00 86.50 81 LYS A N 1
ATOM 636 C CA . LYS A 1 81 ? -5.003 -2.579 17.048 1.00 86.50 81 LYS A CA 1
ATOM 637 C C . LYS A 1 81 ? -6.178 -1.651 17.374 1.00 86.50 81 LYS A C 1
ATOM 639 O O . LYS A 1 81 ? -6.403 -1.324 18.533 1.00 86.50 81 LYS A O 1
ATOM 644 N N . ASN A 1 82 ? -6.982 -1.291 16.374 1.00 84.88 82 ASN A N 1
ATOM 645 C CA . ASN A 1 82 ? -8.154 -0.441 16.590 1.00 84.88 82 ASN A CA 1
ATOM 646 C C . ASN A 1 82 ? -9.219 -1.114 17.486 1.00 84.88 82 ASN A C 1
ATOM 648 O O . ASN A 1 82 ? -9.856 -0.450 18.300 1.00 84.88 82 ASN A O 1
ATOM 652 N N . THR A 1 83 ? -9.414 -2.434 17.360 1.00 84.31 83 THR A N 1
ATOM 653 C CA . THR A 1 83 ? -10.395 -3.177 18.173 1.00 84.31 83 THR A CA 1
ATOM 654 C C . THR A 1 83 ? -9.976 -3.366 19.629 1.00 84.31 83 THR A C 1
ATOM 656 O O . THR A 1 83 ? -10.831 -3.261 20.504 1.00 84.31 83 THR A O 1
ATOM 659 N N . ILE A 1 84 ? -8.688 -3.610 19.902 1.00 74.31 84 ILE A N 1
ATOM 660 C CA . ILE A 1 84 ? -8.162 -3.761 21.269 1.00 74.31 84 ILE A CA 1
ATOM 661 C C . ILE A 1 84 ? -8.427 -2.476 22.066 1.00 74.31 84 ILE A C 1
ATOM 663 O O . ILE A 1 84 ? -9.061 -2.525 23.117 1.00 74.31 84 ILE A O 1
ATOM 667 N N . ASN A 1 85 ? -8.110 -1.316 21.488 1.00 67.88 85 ASN A N 1
ATOM 668 C CA . ASN A 1 85 ? -8.327 -0.022 22.142 1.00 67.88 85 ASN A CA 1
ATOM 669 C C . ASN A 1 85 ? -9.819 0.302 22.347 1.00 67.88 85 ASN A C 1
ATOM 671 O O . ASN A 1 85 ? -10.180 1.005 23.291 1.00 67.88 85 ASN A O 1
ATOM 675 N N . LYS A 1 86 ? -10.707 -0.218 21.484 1.00 70.69 86 LYS A N 1
ATOM 676 C CA . LYS A 1 86 ? -12.165 -0.122 21.675 1.00 70.69 86 LYS A CA 1
ATOM 677 C C . LYS A 1 86 ? -12.647 -0.963 22.864 1.00 70.69 86 LYS A C 1
ATOM 679 O O . LYS A 1 86 ? -13.535 -0.519 23.577 1.00 70.69 86 LYS A O 1
ATOM 684 N N . LYS A 1 87 ? -12.067 -2.147 23.100 1.00 61.31 87 LYS A N 1
ATOM 685 C CA . LYS A 1 87 ? -12.419 -2.999 24.252 1.00 61.31 87 LYS A CA 1
ATOM 686 C C . LYS A 1 87 ? -11.992 -2.379 25.587 1.00 61.31 87 LYS A C 1
ATOM 688 O O . LYS A 1 87 ? -12.725 -2.461 26.567 1.00 61.31 87 LYS A O 1
ATOM 693 N N . GLU A 1 88 ? -10.843 -1.709 25.621 1.00 59.16 88 GLU A N 1
ATOM 694 C CA . GLU A 1 88 ? -10.376 -0.989 26.814 1.00 59.16 88 GLU A CA 1
ATOM 695 C C . GLU A 1 88 ? -11.281 0.196 27.187 1.00 59.16 88 GLU A C 1
ATOM 697 O O . GLU A 1 88 ? -11.481 0.484 28.368 1.00 59.16 88 GLU A O 1
ATOM 702 N N . SER A 1 89 ? -11.858 0.886 26.196 1.00 57.94 89 SER A N 1
ATOM 703 C CA . SER A 1 89 ? -12.791 1.987 26.454 1.00 57.94 89 SER A CA 1
ATOM 704 C C . SER A 1 89 ? -14.188 1.508 26.861 1.00 57.94 89 SER A C 1
ATOM 706 O O . SER A 1 89 ? -14.835 2.182 27.662 1.00 57.94 89 SER A O 1
ATOM 708 N N . THR A 1 90 ? -14.643 0.339 26.393 1.00 58.31 90 THR A N 1
ATOM 709 C CA . THR A 1 90 ? -15.909 -0.265 26.847 1.00 58.31 90 THR A CA 1
ATOM 710 C C . THR A 1 90 ? -15.801 -0.839 28.262 1.00 58.31 90 THR A C 1
ATOM 712 O O . THR A 1 90 ? -16.696 -0.607 29.070 1.00 58.31 90 THR A O 1
ATOM 715 N N . ALA A 1 91 ? -14.673 -1.464 28.620 1.00 55.81 91 ALA A N 1
ATOM 716 C CA . ALA A 1 91 ? -14.452 -2.013 29.964 1.00 55.81 91 ALA A CA 1
ATOM 717 C C . ALA A 1 91 ? -14.425 -0.937 31.076 1.00 55.81 91 ALA A C 1
ATOM 719 O O . ALA A 1 91 ? -14.888 -1.184 32.187 1.00 55.81 91 ALA A O 1
ATOM 720 N N . LYS A 1 92 ? -13.953 0.289 30.784 1.00 51.47 92 LYS A N 1
ATOM 721 C CA . LYS A 1 92 ? -14.031 1.433 31.723 1.00 51.47 92 LYS A CA 1
ATOM 722 C C . LYS A 1 92 ? -15.441 2.019 31.885 1.00 51.47 92 LYS A C 1
ATOM 724 O O . LYS A 1 92 ? -15.706 2.657 32.898 1.00 51.47 92 LYS A O 1
ATOM 729 N N . LYS A 1 93 ? -16.335 1.839 30.905 1.00 48.53 93 LYS A N 1
ATOM 730 C CA . LYS A 1 93 ? -17.742 2.282 30.990 1.00 48.53 93 LYS A CA 1
ATOM 731 C C . LYS A 1 93 ? -18.613 1.301 31.782 1.00 48.53 93 LYS A C 1
ATOM 733 O O . LYS A 1 93 ? -19.566 1.716 32.432 1.00 48.53 93 LYS A O 1
ATOM 738 N N . GLU A 1 94 ? -18.278 0.014 31.765 1.00 50.69 94 GLU A N 1
ATOM 739 C CA . GLU A 1 94 ? -19.003 -1.015 32.521 1.00 50.69 94 GLU A CA 1
ATOM 740 C C . GLU A 1 94 ? -18.715 -0.963 34.033 1.00 50.69 94 GLU A C 1
ATOM 742 O O . GLU A 1 94 ? -19.602 -1.254 34.835 1.00 50.69 94 GLU A O 1
ATOM 747 N N . SER A 1 95 ? -17.526 -0.516 34.460 1.00 44.94 95 SER A N 1
ATOM 748 C CA . SER A 1 95 ? -17.199 -0.357 35.887 1.00 44.94 95 SER A CA 1
ATOM 749 C C . SER A 1 95 ? -17.889 0.843 36.555 1.00 44.94 95 SER A C 1
ATOM 751 O O . SER A 1 95 ? -18.172 0.787 37.751 1.00 44.94 95 SER A O 1
ATOM 753 N N . THR A 1 96 ? -18.229 1.899 35.807 1.00 45.75 96 THR A N 1
ATOM 754 C CA . THR A 1 96 ? -18.987 3.055 36.324 1.00 45.75 96 THR A CA 1
ATOM 755 C C . THR A 1 96 ? -20.504 2.836 36.312 1.00 45.75 96 THR A C 1
ATOM 757 O O . THR A 1 96 ? -21.199 3.399 37.153 1.00 45.75 96 THR A O 1
ATOM 760 N N . ALA A 1 97 ? -21.025 1.957 35.447 1.00 45.09 97 ALA A N 1
ATOM 761 C CA . ALA A 1 97 ? -22.449 1.599 35.392 1.00 45.09 97 ALA A CA 1
ATOM 762 C C . ALA A 1 97 ? -22.880 0.528 36.423 1.00 45.09 97 ALA A C 1
ATOM 764 O O . ALA A 1 97 ? -24.069 0.374 36.706 1.00 45.09 97 ALA A O 1
ATOM 765 N N . LYS A 1 98 ? -21.938 -0.211 37.030 1.00 45.31 98 LYS A N 1
ATOM 766 C CA . LYS A 1 98 ? -22.245 -1.267 38.018 1.00 45.31 98 LYS A CA 1
ATOM 767 C C . LYS A 1 98 ? -22.476 -0.746 39.449 1.00 45.31 98 LYS A C 1
ATOM 769 O O . LYS A 1 98 ? -22.926 -1.507 40.298 1.00 45.31 98 LYS A O 1
ATOM 774 N N . LYS A 1 99 ? -22.209 0.540 39.731 1.00 47.09 99 LYS A N 1
ATOM 775 C CA . LYS A 1 99 ? -22.396 1.151 41.067 1.00 47.09 99 LYS A CA 1
ATOM 776 C C . LYS A 1 99 ? -23.828 1.658 41.326 1.00 47.09 99 LYS A C 1
ATOM 778 O O . LYS A 1 99 ? -24.165 1.936 42.468 1.00 47.09 99 LYS A O 1
ATOM 783 N N . THR A 1 100 ? -24.679 1.754 40.300 1.00 39.69 100 THR A N 1
ATOM 784 C CA . THR A 1 100 ? -26.047 2.309 40.396 1.00 39.69 100 THR A CA 1
ATOM 785 C C . THR A 1 100 ? -27.172 1.275 40.245 1.00 39.69 100 THR A C 1
ATOM 787 O O . THR A 1 100 ? -28.339 1.648 40.297 1.00 39.69 100 THR A O 1
ATOM 790 N N . SER A 1 101 ? -26.865 -0.020 40.086 1.00 43.84 101 SER A N 1
ATOM 791 C CA . SER A 1 101 ? -27.857 -1.067 39.766 1.00 43.84 101 SER A CA 1
ATOM 792 C C . SER A 1 101 ? -28.055 -2.158 40.834 1.00 43.84 101 SER A C 1
ATOM 794 O O . SER A 1 101 ? -28.822 -3.089 40.607 1.00 43.84 101 SER A O 1
ATOM 796 N N . THR A 1 102 ? -27.426 -2.066 42.013 1.00 38.69 102 THR A N 1
ATOM 797 C CA . THR A 1 102 ? -27.530 -3.101 43.070 1.00 38.69 102 THR A CA 1
ATOM 798 C C . THR A 1 102 ? -28.595 -2.850 44.143 1.00 38.69 102 THR A C 1
ATOM 800 O O . THR A 1 102 ? -28.769 -3.688 45.024 1.00 38.69 102 THR A O 1
ATOM 803 N N . ALA A 1 103 ? -29.368 -1.766 44.066 1.00 42.84 103 ALA A N 1
ATOM 804 C CA . ALA A 1 103 ? -30.526 -1.559 44.931 1.00 42.84 103 ALA A CA 1
ATOM 805 C C . ALA A 1 103 ? -31.810 -1.688 44.102 1.00 42.84 103 ALA A C 1
ATOM 807 O O . ALA A 1 103 ? -32.016 -0.895 43.189 1.00 42.84 103 ALA A O 1
ATOM 808 N N . LYS A 1 104 ? -32.685 -2.637 44.475 1.00 40.47 104 LYS A N 1
ATOM 809 C CA . LYS A 1 104 ? -34.088 -2.813 44.021 1.00 40.47 104 LYS A CA 1
ATOM 810 C C . LYS A 1 104 ? -34.344 -3.875 42.931 1.00 40.47 104 LYS A C 1
ATOM 812 O O . LYS A 1 104 ? -34.667 -3.543 41.798 1.00 40.47 104 LYS A O 1
ATOM 817 N N . LYS A 1 105 ? -34.356 -5.158 43.330 1.00 37.03 105 LYS A N 1
ATOM 818 C CA . LYS A 1 105 ? -35.566 -6.021 43.272 1.00 37.03 105 LYS A CA 1
ATOM 819 C C . LYS A 1 105 ? -35.315 -7.391 43.923 1.00 37.03 105 LYS A C 1
ATOM 821 O O . LYS A 1 105 ? -34.722 -8.285 43.330 1.00 37.03 105 LYS A O 1
ATOM 826 N N . THR A 1 106 ? -35.785 -7.537 45.155 1.00 34.62 106 THR A N 1
ATOM 827 C CA . THR A 1 106 ? -36.114 -8.814 45.805 1.00 34.62 106 THR A CA 1
ATOM 828 C C . THR A 1 106 ? -37.573 -9.192 45.485 1.00 34.62 106 THR A C 1
ATOM 830 O O . THR A 1 106 ? -38.344 -8.317 45.091 1.00 34.62 106 THR A O 1
ATOM 833 N N . SER A 1 107 ? -37.939 -10.466 45.712 1.00 37.84 107 SER A N 1
ATO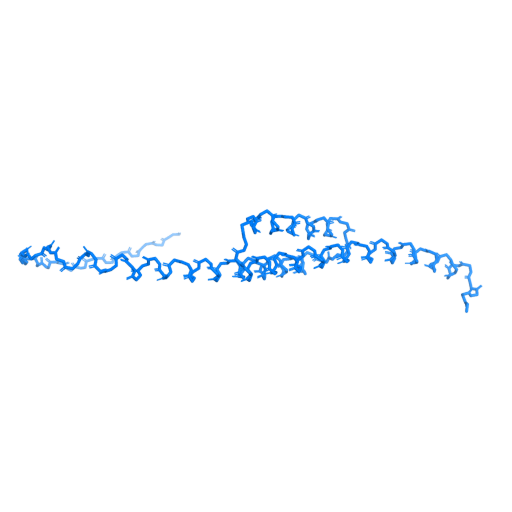M 834 C CA . SER A 1 107 ? -39.234 -11.168 45.480 1.00 37.84 107 SER A CA 1
ATOM 835 C C . SER A 1 107 ? -39.422 -11.728 44.055 1.00 37.84 107 SER A C 1
ATOM 837 O O . SER A 1 107 ? -39.222 -11.004 43.090 1.00 37.84 107 SER A O 1
ATOM 839 N N . THR A 1 108 ? -39.752 -13.000 43.790 1.00 34.59 108 THR A N 1
ATOM 840 C CA . THR A 1 108 ? -40.229 -14.153 44.588 1.00 34.59 108 THR A CA 1
ATOM 841 C C . THR A 1 108 ? -40.082 -15.438 43.744 1.00 34.59 108 THR A C 1
ATOM 843 O O . THR A 1 108 ? -39.765 -15.397 42.559 1.00 34.59 108 THR A O 1
ATOM 846 N N . ALA A 1 109 ? -40.259 -16.595 44.380 1.00 36.44 109 ALA A N 1
ATOM 847 C CA . ALA A 1 109 ? -39.748 -17.901 43.978 1.00 36.44 109 ALA A CA 1
ATOM 848 C C . ALA A 1 109 ? -40.688 -18.776 43.100 1.00 36.44 109 ALA A C 1
ATOM 850 O O . ALA A 1 109 ? -41.904 -18.694 43.218 1.00 36.44 109 ALA A O 1
ATOM 851 N N . LYS A 1 110 ? -40.067 -19.734 42.380 1.00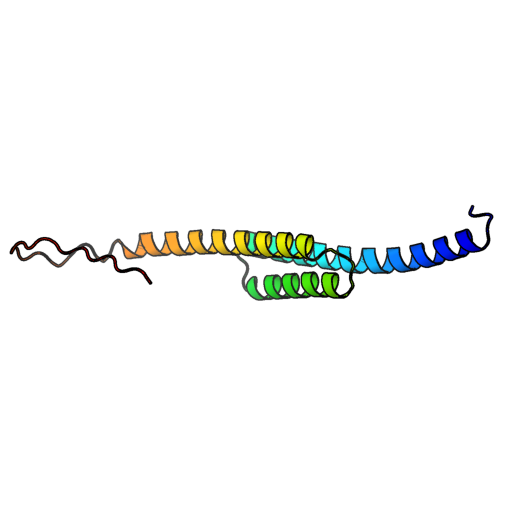 38.28 110 LYS A N 1
ATOM 852 C CA . LYS A 1 110 ? -40.409 -21.185 42.307 1.00 38.28 110 LYS A CA 1
ATOM 853 C C . LYS A 1 110 ? -41.620 -21.681 41.470 1.00 38.28 110 LYS A C 1
ATOM 855 O O . LYS A 1 110 ? -42.752 -21.622 41.930 1.00 38.28 110 LYS A O 1
ATOM 860 N N . LYS A 1 111 ? -41.334 -22.389 40.356 1.00 34.50 111 LYS A N 1
ATOM 861 C CA . LYS A 1 111 ? -41.861 -23.735 39.947 1.00 34.50 111 LYS A CA 1
ATOM 862 C C . LYS A 1 111 ? -41.250 -24.134 38.580 1.00 34.50 111 LYS A C 1
ATOM 864 O O . LYS A 1 111 ? -41.406 -23.403 37.619 1.00 34.50 111 LYS A O 1
ATOM 869 N N . ALA A 1 112 ? -40.321 -25.091 38.514 1.00 38.38 112 ALA A N 1
ATOM 870 C CA . ALA A 1 112 ? -40.504 -26.546 38.355 1.00 38.38 112 ALA A CA 1
ATOM 871 C C . ALA A 1 112 ? -40.607 -27.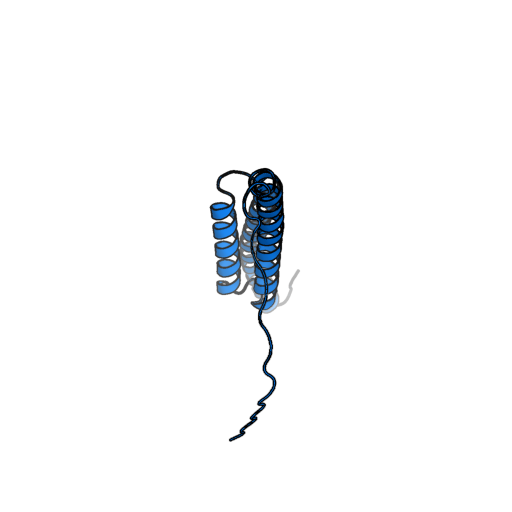044 36.887 1.00 38.38 112 ALA A C 1
ATOM 873 O O . ALA A 1 112 ? -41.587 -26.793 36.201 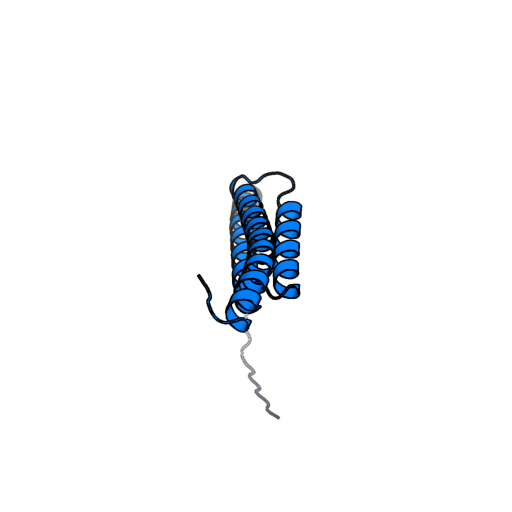1.00 38.38 112 ALA A O 1
ATOM 874 N N . SER A 1 113 ? -39.567 -27.793 36.483 1.00 36.94 113 SER A N 1
ATOM 875 C CA . SER A 1 113 ? -39.562 -29.039 35.683 1.00 36.94 113 SER A CA 1
ATOM 876 C C . SER A 1 113 ? -40.413 -29.170 34.408 1.00 36.94 113 SER A C 1
ATOM 878 O O . SER A 1 113 ? -41.625 -29.322 34.504 1.00 36.94 113 SER A O 1
ATOM 880 N N . THR A 1 114 ? -39.770 -29.413 33.254 1.00 46.16 114 THR A N 1
ATOM 881 C CA . THR A 1 114 ? -39.901 -30.704 32.530 1.00 46.16 114 THR A CA 1
ATOM 882 C C . THR A 1 114 ? -38.799 -30.912 31.480 1.00 46.16 114 THR A C 1
ATOM 884 O O . THR A 1 114 ? -38.234 -29.977 30.924 1.00 46.16 114 THR A O 1
ATOM 887 N N . THR A 1 115 ? -38.462 -32.179 31.278 1.00 43.72 115 THR A N 1
ATOM 888 C CA . THR A 1 115 ? -37.341 -32.766 30.540 1.00 43.72 115 THR A CA 1
ATOM 889 C C . THR A 1 115 ? -37.692 -33.151 29.091 1.00 43.72 115 THR A C 1
ATOM 891 O O . THR A 1 115 ? -38.827 -33.502 28.798 1.00 43.72 115 THR A O 1
ATOM 894 N N . LYS A 1 116 ? -36.644 -33.210 28.246 1.00 42.66 116 LYS A N 1
ATOM 895 C CA . LYS A 1 116 ? -36.457 -34.004 27.002 1.00 42.66 116 LYS A CA 1
ATOM 896 C C . LYS A 1 116 ? -37.430 -33.815 25.819 1.00 42.66 116 LYS A C 1
ATOM 898 O O . LYS A 1 116 ? -38.542 -34.322 25.849 1.00 42.66 116 LYS A O 1
ATOM 903 N N . LYS A 1 117 ? -36.874 -33.403 24.664 1.00 44.38 117 LYS A N 1
ATOM 904 C CA . LYS A 1 117 ? -36.850 -34.254 23.447 1.00 44.38 117 LYS A CA 1
ATOM 905 C C . LYS A 1 117 ? -35.810 -33.776 22.421 1.00 44.38 117 LYS A C 1
ATOM 907 O O . LYS A 1 117 ? -35.919 -32.698 21.853 1.00 44.38 117 LYS A O 1
ATOM 912 N N . THR A 1 118 ? -34.802 -34.607 22.183 1.00 50.56 118 THR A N 1
ATOM 913 C CA . THR A 1 118 ? -33.933 -34.596 20.998 1.00 50.56 118 THR A CA 1
ATOM 914 C C . THR A 1 118 ? -34.712 -35.094 19.783 1.00 50.56 118 THR A C 1
ATOM 916 O O . THR A 1 118 ? -35.328 -36.153 19.891 1.00 50.56 118 THR A O 1
ATOM 919 N N . VAL A 1 119 ? -34.606 -34.436 18.624 1.00 49.97 119 VAL A N 1
ATOM 920 C CA . VAL A 1 119 ? -34.755 -35.104 17.318 1.00 49.97 119 VAL A CA 1
ATOM 921 C C . VAL A 1 119 ? -33.774 -34.482 16.326 1.00 49.97 119 VAL A C 1
ATOM 923 O O . VAL A 1 119 ? -33.979 -33.395 15.797 1.00 49.97 119 VAL A O 1
ATOM 926 N N . SER A 1 120 ? -32.696 -35.218 16.084 1.00 43.00 120 SER A N 1
ATOM 927 C CA . SER A 1 120 ? -31.941 -35.198 14.840 1.00 43.00 120 SER A CA 1
ATOM 928 C C . SER A 1 120 ? -32.846 -35.629 13.685 1.00 43.00 120 SER A C 1
ATOM 930 O O . SER A 1 120 ? -33.438 -36.703 13.771 1.00 43.00 120 SER A O 1
ATOM 932 N N . THR A 1 121 ? -32.884 -34.894 12.578 1.00 54.03 121 THR A N 1
ATOM 933 C CA . THR A 1 121 ? -33.176 -35.504 11.273 1.00 54.03 121 THR A CA 1
ATOM 934 C C . THR A 1 121 ? -32.304 -34.881 10.192 1.00 54.03 121 THR A C 1
ATOM 936 O O . THR A 1 121 ? -32.037 -33.685 10.163 1.00 54.03 121 THR A O 1
ATOM 939 N N . LYS A 1 122 ? -31.795 -35.791 9.372 1.00 47.66 122 LYS A N 1
ATOM 940 C CA . LYS A 1 122 ? -30.802 -35.680 8.315 1.00 47.66 122 LYS A CA 1
ATOM 941 C C . LYS A 1 122 ? -31.567 -35.762 6.992 1.00 47.66 122 LYS A C 1
ATOM 943 O O . LYS A 1 122 ? -32.448 -36.616 6.884 1.00 47.66 122 LYS A O 1
ATOM 948 N N . LYS A 1 123 ? -31.208 -34.948 6.006 1.00 47.91 123 LYS A N 1
ATOM 949 C CA . LYS A 1 123 ? -31.282 -35.288 4.582 1.00 47.91 123 LYS A CA 1
ATOM 950 C C . LYS A 1 123 ? -30.222 -34.485 3.848 1.00 47.91 123 LYS A C 1
ATOM 952 O O . LYS A 1 123 ? -30.093 -33.287 4.175 1.00 47.91 123 LYS A O 1
#

Foldseek 3Di:
DDPDPVVVVVVVVCVVVVVVLVVLVVVLVVLLVVLLVCLVVVDDCSVVSLVVSLVSLVVCVVVVSDDPVVSVVSNVVSVVSNVVSVVVVVVVVVVVVVVPPPDDDDDDDDDDDDDDDDDDDDD

pLDDT: mean 78.61, std 22.82, range [34.5, 97.75]

Secondary structure (DSSP, 8-state):
---SHHHHHHHHHHHHHHHHHHHHHHHHHHHHHHHHHHHHTT-TTHHHHHHHHHHHHHHHHHTTSS-HHHHHHHHHHHHHHHHHHHHHHHHHHHHHHTTSSSSS-------------------

Sequence (123 aa):
MANKKASKKDILKNKRNRIRNVHFKSLMKSSIKKAIDSIESKQEGRENLVRIALKQIDKTVSKGIIHKNSAARLKSSLAKKNTINKKESTAKKESTAKKTSTAKKTSTAKKASTTKKTVSTKK

Radius of gyration: 28.06 Å; chains: 1; bounding box: 71×49×71 Å